Protein AF-A0A1F6H1C3-F1 (afdb_monomer)

Mean predicted aligned error: 6.32 Å

pLDDT: mean 83.66, std 16.05, range [37.38, 97.81]

Sequence (110 aa):
MEESIGEIIESTKELFKSKGWGRNPKEINKIGCSWFAMTIAYEIGDEATLQESSQVDGDDILTPHMWVVYKTKCYDAETPDGVDDYLDLPIFKRMKKSDLKKFMEKRIKS

Secondary structure (DSSP, 8-state):
-PPPHHHHHHHHHHHHHHTTS-SSHHHHHHHSHHHHHHHHHHHH-TT-EEEEGGGS-TTSS----EEEEETTEEE-TT-TT-BSSGGGSHHHHTS-HHHHHHHHHHHTT-

Solvent-accessible surface area (backbone atoms only — not comparable to full-atom values): 6378 Å² total; per-residue (Å²): 131,84,79,51,70,40,54,50,43,53,53,50,50,56,52,36,38,77,72,68,43,26,92,45,39,69,44,22,45,71,75,29,18,57,63,51,28,50,52,52,33,61,76,66,34,91,69,37,42,83,46,63,55,65,90,55,73,96,82,70,95,66,80,67,42,33,29,30,36,46,93,78,22,29,33,50,68,78,34,49,86,42,34,78,47,66,69,69,38,68,75,56,63,68,44,52,71,71,58,47,48,56,53,55,62,50,61,79,76,109

Foldseek 3Di:
DQDQLLRQLVVLQVVCCVVVCDVAQVSCQQRPQVVSQVSSCVSVDPQKDKDWLPVQDDDDDDRIGIWIAHPQFTDGSQCSVGDNDPCPPPSNVPDDPVVNVVSVVVVVVD

Near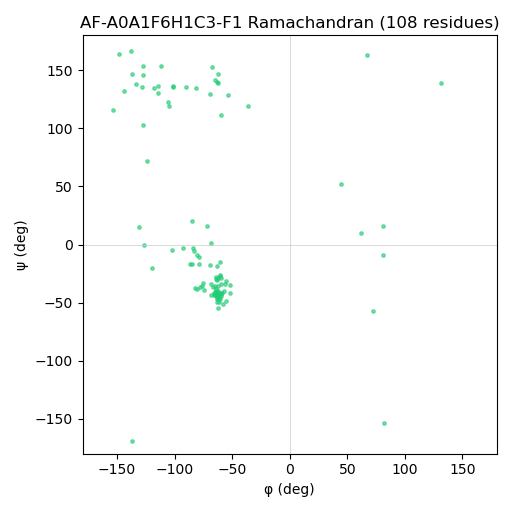est PDB structures (foldseek):
  1uzx-assembly1_A  TM=2.959E-01  e=1.892E+00  Saccharomyces cerevisiae
  3r42-assembly1_A  TM=3.127E-01  e=7.060E+00  Saccharomyces cerevisiae
  7thv-assembly1_E  TM=3.318E-01  e=9.660E+00  Saccharomyces cerevisiae

Structure (mmCIF, N/CA/C/O backbone):
data_AF-A0A1F6H1C3-F1
#
_entry.id   AF-A0A1F6H1C3-F1
#
loop_
_atom_site.group_PDB
_atom_site.id
_atom_site.type_symbol
_atom_site.label_atom_id
_atom_site.label_alt_id
_atom_site.label_comp_id
_atom_site.label_asym_id
_atom_site.label_entity_id
_atom_site.label_seq_id
_atom_site.pdbx_PDB_ins_code
_atom_site.Cartn_x
_atom_site.Cartn_y
_atom_site.Cartn_z
_atom_site.occupancy
_atom_site.B_is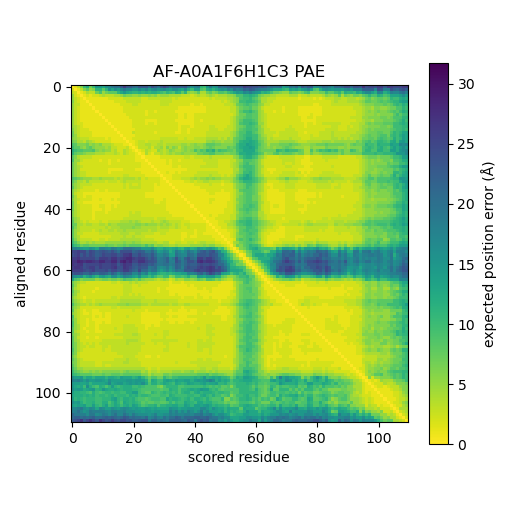o_or_equiv
_atom_site.auth_seq_id
_atom_site.auth_comp_id
_atom_site.auth_asym_id
_atom_site.auth_atom_id
_atom_site.pdbx_PDB_model_num
ATOM 1 N N . MET A 1 1 ? -16.907 13.273 10.970 1.00 52.88 1 MET A N 1
ATOM 2 C CA . MET A 1 1 ? -17.060 12.133 10.049 1.00 52.88 1 MET A CA 1
ATOM 3 C C . MET A 1 1 ? -15.674 11.560 9.919 1.00 52.88 1 MET A C 1
ATOM 5 O O . MET A 1 1 ? -14.775 12.341 9.639 1.00 52.88 1 MET A O 1
ATOM 9 N N . GLU A 1 2 ? -15.484 10.291 10.252 1.00 68.00 2 GLU A N 1
ATOM 10 C CA . GLU A 1 2 ? -14.215 9.619 9.961 1.00 68.00 2 GLU A CA 1
ATOM 11 C C . GLU A 1 2 ? -14.119 9.460 8.442 1.00 68.00 2 GLU A C 1
ATOM 13 O O . GLU A 1 2 ? -15.099 9.049 7.815 1.00 68.00 2 GLU A O 1
ATOM 18 N N . GLU A 1 3 ? -12.993 9.864 7.851 1.00 79.12 3 GLU A N 1
ATOM 19 C CA . GLU A 1 3 ? -12.724 9.606 6.435 1.00 79.12 3 GLU A CA 1
ATOM 20 C C . GLU A 1 3 ? -12.644 8.093 6.211 1.00 79.12 3 GLU A C 1
ATOM 22 O O . GLU A 1 3 ? -12.099 7.343 7.026 1.00 79.12 3 GLU A O 1
ATOM 27 N N . SER A 1 4 ? -13.208 7.622 5.104 1.00 91.56 4 SER A N 1
ATOM 28 C CA . SER A 1 4 ? -13.026 6.235 4.692 1.00 91.56 4 SER A CA 1
ATOM 29 C C . SER A 1 4 ? -11.573 5.990 4.277 1.00 91.56 4 SER A C 1
ATOM 31 O O . SER A 1 4 ? -10.890 6.881 3.776 1.00 91.56 4 SER A O 1
ATOM 33 N N . ILE A 1 5 ? -11.097 4.748 4.403 1.00 93.25 5 ILE A N 1
ATOM 34 C CA . ILE A 1 5 ? -9.747 4.385 3.942 1.00 93.25 5 ILE A CA 1
ATOM 35 C C . ILE A 1 5 ? -9.521 4.715 2.457 1.00 93.25 5 ILE A C 1
ATOM 37 O O . ILE A 1 5 ? -8.426 5.119 2.080 1.00 93.25 5 ILE A O 1
ATOM 41 N N . GLY A 1 6 ? -10.558 4.602 1.621 1.00 93.75 6 GLY A N 1
ATOM 42 C CA . GLY A 1 6 ? -10.486 4.997 0.216 1.00 93.75 6 GLY A CA 1
ATOM 43 C C . GLY A 1 6 ? -10.192 6.491 0.055 1.00 93.75 6 GLY A C 1
ATOM 44 O O . GLY A 1 6 ? -9.314 6.856 -0.721 1.00 93.75 6 GLY A O 1
ATOM 45 N N . GLU A 1 7 ? -10.853 7.350 0.835 1.00 95.19 7 GLU A N 1
ATOM 46 C CA . GLU A 1 7 ? -10.603 8.799 0.840 1.00 95.19 7 GLU A CA 1
ATOM 47 C C . GLU A 1 7 ? -9.188 9.134 1.333 1.00 95.19 7 GLU A C 1
ATOM 49 O O . GLU A 1 7 ? -8.504 9.931 0.690 1.00 95.19 7 GLU A O 1
ATOM 54 N N . ILE A 1 8 ? -8.709 8.460 2.387 1.00 95.75 8 ILE A N 1
ATOM 55 C CA . ILE A 1 8 ? -7.325 8.587 2.883 1.00 95.75 8 ILE A CA 1
ATOM 56 C C . ILE A 1 8 ? -6.320 8.195 1.788 1.00 95.75 8 ILE A C 1
ATOM 58 O O . ILE A 1 8 ? -5.307 8.865 1.576 1.00 95.75 8 ILE A O 1
ATOM 62 N N . ILE A 1 9 ? -6.587 7.115 1.053 1.00 96.25 9 ILE A N 1
ATOM 63 C CA . ILE A 1 9 ? -5.721 6.647 -0.033 1.00 96.25 9 ILE A CA 1
ATOM 64 C C . ILE A 1 9 ? -5.692 7.655 -1.192 1.00 96.25 9 ILE A C 1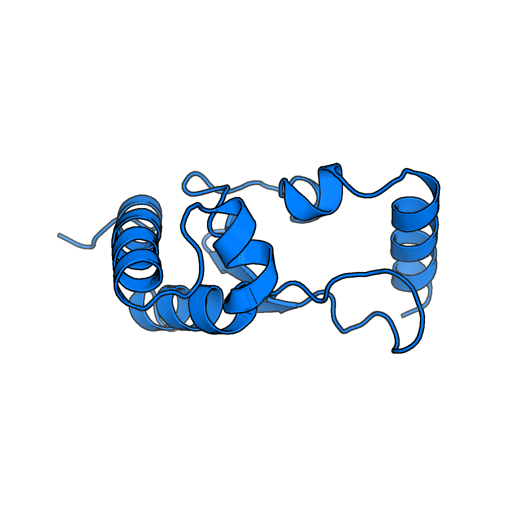
ATOM 66 O O . ILE A 1 9 ? -4.615 7.946 -1.722 1.00 96.25 9 ILE A O 1
ATOM 70 N N . GLU A 1 10 ? -6.837 8.212 -1.595 1.00 96.06 10 GLU A N 1
ATOM 71 C CA . GLU A 1 10 ? -6.894 9.244 -2.641 1.00 96.06 10 GLU A CA 1
ATOM 72 C C . GLU A 1 10 ? -6.198 10.544 -2.219 1.00 96.06 10 GLU A C 1
ATOM 74 O O . GLU A 1 10 ? -5.405 11.098 -2.989 1.00 96.06 10 GLU A O 1
ATOM 79 N N . SER A 1 11 ? -6.414 11.010 -0.987 1.00 95.19 11 SER A N 1
ATOM 80 C CA . SER A 1 11 ? -5.759 12.220 -0.477 1.00 95.19 11 SER A CA 1
ATOM 81 C C . SER A 1 11 ? -4.239 12.035 -0.376 1.00 95.19 11 SER A C 1
ATOM 83 O O . SER A 1 11 ? -3.466 12.896 -0.816 1.00 95.19 11 SER A O 1
ATOM 85 N N . THR A 1 12 ? -3.791 10.863 0.085 1.00 95.31 12 THR A N 1
ATOM 86 C CA . THR A 1 12 ? -2.367 10.511 0.161 1.00 95.31 12 THR A CA 1
ATOM 87 C C . THR A 1 12 ? -1.736 10.430 -1.231 1.00 95.31 12 THR A C 1
ATOM 89 O O . THR A 1 12 ? -0.591 10.854 -1.418 1.00 95.31 12 THR A O 1
ATOM 92 N N . LYS A 1 13 ? -2.463 9.954 -2.252 1.00 95.88 13 LYS A N 1
ATOM 93 C CA . LYS A 1 13 ? -1.970 9.942 -3.642 1.00 95.88 13 LYS A CA 1
ATOM 94 C C . LYS A 1 13 ? -1.679 11.342 -4.160 1.00 95.88 13 LYS A C 1
ATOM 96 O O . LYS A 1 13 ? -0.606 11.570 -4.729 1.00 95.88 13 LYS A O 1
ATOM 101 N N . GLU A 1 14 ? -2.588 12.286 -3.941 1.00 94.75 14 GLU A N 1
ATOM 102 C CA . GLU A 1 14 ? -2.373 13.674 -4.358 1.00 94.75 14 GLU A CA 1
ATOM 103 C C . GLU A 1 14 ? -1.230 14.333 -3.570 1.00 94.75 14 GLU A C 1
ATOM 105 O O . GLU A 1 14 ? -0.404 15.040 -4.162 1.00 94.75 14 GLU A O 1
ATOM 110 N N . LEU A 1 15 ? -1.081 14.023 -2.274 1.00 93.56 15 LEU A N 1
ATOM 111 C CA . LEU A 1 15 ? 0.085 14.438 -1.489 1.00 93.56 15 LEU A CA 1
ATOM 112 C C . LEU A 1 15 ? 1.391 13.922 -2.115 1.00 93.56 15 LEU A C 1
ATOM 114 O O . LEU A 1 15 ? 2.302 14.713 -2.372 1.00 93.56 15 LEU A O 1
ATOM 118 N N . PHE A 1 16 ? 1.489 12.627 -2.412 1.00 93.69 16 PHE A N 1
ATOM 119 C CA . PHE A 1 16 ? 2.706 12.018 -2.963 1.00 93.69 16 PHE A CA 1
ATOM 120 C C . PHE A 1 16 ? 3.055 12.569 -4.343 1.00 93.69 16 PHE A C 1
ATOM 122 O O . PHE A 1 16 ? 4.220 12.882 -4.618 1.00 93.69 16 PHE A O 1
ATOM 129 N N . LYS A 1 17 ? 2.040 12.782 -5.180 1.00 91.62 17 LYS A N 1
ATOM 130 C CA . LYS A 1 17 ? 2.177 13.437 -6.481 1.00 91.62 17 LYS A CA 1
ATOM 131 C C . LYS A 1 17 ? 2.718 14.860 -6.345 1.00 91.62 17 LYS A C 1
ATOM 133 O O . LYS A 1 17 ? 3.649 15.218 -7.066 1.00 91.62 17 LYS A O 1
ATOM 138 N N . SER A 1 18 ? 2.214 15.645 -5.387 1.00 91.44 18 SER A N 1
ATOM 139 C CA . SER A 1 18 ? 2.702 17.011 -5.124 1.00 91.44 18 SER A CA 1
ATOM 140 C C . SER A 1 18 ? 4.164 17.056 -4.654 1.00 91.44 18 SER A C 1
ATOM 142 O O . SER A 1 18 ? 4.869 18.035 -4.896 1.00 91.44 18 SER A O 1
ATOM 144 N N . LYS A 1 19 ? 4.637 15.983 -4.007 1.00 88.81 19 LYS A N 1
ATOM 145 C CA . LYS A 1 19 ? 5.999 15.844 -3.471 1.00 88.81 19 LYS A CA 1
ATOM 146 C C . LYS A 1 19 ? 6.978 15.169 -4.441 1.00 88.81 19 LYS A C 1
ATOM 148 O O . LYS A 1 19 ? 8.155 15.057 -4.115 1.00 88.81 19 LYS A O 1
ATOM 153 N N . GLY A 1 20 ? 6.518 14.731 -5.615 1.00 85.25 20 GLY A N 1
ATOM 154 C CA . GLY A 1 20 ? 7.361 14.085 -6.625 1.00 85.25 20 GLY A CA 1
ATOM 155 C C . GLY A 1 20 ? 7.647 12.598 -6.381 1.00 85.25 20 GLY A C 1
ATOM 156 O O . GLY A 1 20 ? 8.532 12.048 -7.031 1.00 85.25 20 GLY A O 1
ATOM 157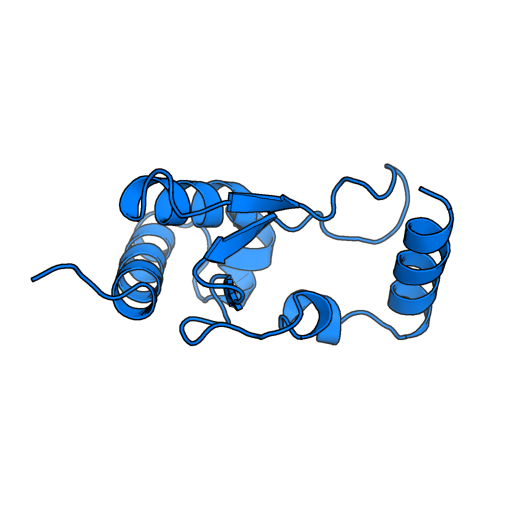 N N . TRP A 1 21 ? 6.887 11.926 -5.509 1.00 81.25 21 TRP A N 1
ATOM 158 C CA . TRP A 1 21 ? 7.040 10.494 -5.184 1.00 81.25 21 TRP A CA 1
ATOM 159 C C . TRP A 1 21 ? 6.307 9.547 -6.150 1.00 81.25 21 TRP A C 1
ATOM 161 O O . TRP A 1 21 ? 6.047 8.389 -5.832 1.00 81.25 21 TRP A O 1
ATOM 171 N N . GLY A 1 22 ? 5.994 10.028 -7.351 1.00 83.94 22 GLY A N 1
ATOM 172 C CA . GLY A 1 22 ? 5.295 9.285 -8.396 1.00 83.94 22 GLY A CA 1
ATOM 173 C C . GLY A 1 22 ? 4.139 10.097 -8.966 1.00 83.94 22 GLY A C 1
ATOM 174 O O . GLY A 1 22 ? 3.418 10.778 -8.243 1.00 83.94 22 GLY A O 1
ATOM 175 N N . ARG A 1 23 ? 3.965 10.057 -10.288 1.00 86.44 23 ARG A N 1
ATOM 176 C CA . ARG A 1 23 ? 2.918 10.819 -10.993 1.00 86.44 23 ARG A CA 1
ATOM 177 C C . ARG A 1 23 ? 1.577 10.095 -11.025 1.00 86.44 23 ARG A C 1
ATOM 179 O O . ARG A 1 23 ? 0.564 10.700 -11.365 1.00 86.44 23 ARG A O 1
ATOM 186 N N . ASN A 1 24 ? 1.592 8.797 -10.744 1.00 92.19 24 ASN A N 1
ATOM 187 C CA . ASN A 1 24 ? 0.436 7.914 -10.759 1.00 92.19 24 ASN A CA 1
ATOM 188 C C . ASN A 1 24 ? 0.603 6.808 -9.696 1.00 92.19 24 ASN A C 1
ATOM 190 O O . ASN A 1 24 ? 1.726 6.569 -9.240 1.00 92.19 24 ASN A O 1
ATOM 194 N N . PRO A 1 25 ? -0.483 6.104 -9.332 1.00 94.12 25 PRO A N 1
ATOM 195 C CA . PRO A 1 25 ? -0.462 5.055 -8.311 1.00 94.12 25 PRO A CA 1
ATOM 196 C C . PRO A 1 25 ? 0.611 3.981 -8.511 1.00 94.12 25 PRO A C 1
ATOM 198 O O . PRO A 1 25 ? 1.315 3.598 -7.581 1.00 94.12 25 PRO A O 1
ATOM 201 N N . LYS A 1 26 ? 0.802 3.541 -9.757 1.00 91.81 26 LYS A N 1
ATOM 202 C CA . LYS A 1 26 ? 1.795 2.524 -10.106 1.00 91.81 26 LYS A CA 1
ATOM 203 C C . LYS A 1 26 ? 3.227 2.997 -9.848 1.00 91.81 26 LYS A C 1
ATOM 205 O O . LYS A 1 26 ? 4.071 2.206 -9.435 1.00 91.81 26 LYS A O 1
ATOM 210 N N . GLU A 1 27 ? 3.521 4.267 -10.116 1.00 89.94 27 GLU A N 1
ATOM 211 C CA . GLU A 1 27 ? 4.822 4.860 -9.801 1.00 89.94 27 GLU A CA 1
ATOM 212 C C . GLU A 1 27 ? 5.026 4.986 -8.294 1.00 89.94 27 GLU A C 1
ATOM 214 O O . GLU A 1 27 ? 6.085 4.586 -7.815 1.00 89.94 27 GLU A O 1
ATOM 219 N N . ILE A 1 28 ? 4.006 5.440 -7.556 1.00 91.62 28 ILE A N 1
ATOM 220 C CA . ILE A 1 28 ? 4.034 5.505 -6.087 1.00 91.62 28 ILE A CA 1
ATOM 221 C C . ILE A 1 28 ? 4.362 4.124 -5.508 1.00 91.62 28 ILE A C 1
ATOM 223 O O . ILE A 1 28 ? 5.311 3.988 -4.740 1.00 91.62 28 ILE A O 1
ATOM 227 N N . ASN A 1 29 ? 3.679 3.073 -5.963 1.00 90.44 29 ASN A N 1
ATOM 228 C CA . ASN A 1 29 ? 3.936 1.697 -5.533 1.00 90.44 29 ASN A CA 1
ATOM 229 C C . ASN A 1 29 ? 5.357 1.199 -5.847 1.00 90.44 29 ASN A C 1
ATOM 231 O O . ASN A 1 29 ? 5.873 0.326 -5.149 1.00 90.44 29 ASN A O 1
ATOM 235 N N . LYS A 1 30 ? 5.999 1.738 -6.889 1.00 84.88 30 LYS A N 1
ATOM 236 C CA . LYS A 1 30 ? 7.349 1.337 -7.300 1.00 84.88 30 LYS A CA 1
ATOM 237 C C . LYS A 1 30 ? 8.450 2.023 -6.489 1.00 84.88 30 LYS A C 1
ATOM 239 O O . LYS A 1 30 ? 9.480 1.398 -6.256 1.00 84.88 30 LYS A O 1
ATOM 244 N N . ILE A 1 31 ? 8.279 3.296 -6.126 1.00 84.62 31 ILE A N 1
ATOM 245 C CA . ILE A 1 31 ? 9.367 4.112 -5.543 1.00 84.62 31 ILE A CA 1
ATOM 246 C C . ILE A 1 31 ? 9.082 4.629 -4.132 1.00 84.62 31 ILE A C 1
ATOM 248 O O . ILE A 1 31 ? 10.014 4.992 -3.423 1.00 84.62 31 ILE A O 1
ATOM 252 N N . GLY A 1 32 ? 7.814 4.682 -3.731 1.00 87.81 32 GLY A N 1
ATOM 253 C CA . GLY A 1 32 ? 7.363 5.303 -2.488 1.00 87.81 32 GLY A CA 1
ATOM 254 C C . GLY A 1 32 ? 6.421 4.430 -1.664 1.00 87.81 32 GLY A C 1
ATOM 255 O O . GLY A 1 32 ? 5.775 4.960 -0.769 1.00 87.81 32 GLY A O 1
ATOM 256 N N . CYS A 1 33 ? 6.321 3.124 -1.943 1.00 91.88 33 CYS A N 1
ATOM 257 C CA . CYS A 1 33 ? 5.351 2.241 -1.284 1.00 91.88 33 CYS A CA 1
ATOM 258 C C . CYS A 1 33 ? 5.476 2.219 0.244 1.00 91.88 33 CYS A C 1
ATOM 260 O O . CYS A 1 33 ? 4.457 2.260 0.921 1.00 91.88 33 CYS A O 1
ATOM 262 N N . SER A 1 34 ? 6.696 2.221 0.790 1.00 92.00 34 SER A N 1
ATOM 263 C CA . SER A 1 34 ? 6.918 2.228 2.241 1.00 92.00 34 SER A CA 1
ATOM 264 C C . SER A 1 34 ? 6.356 3.485 2.894 1.00 92.00 34 SER A C 1
ATOM 266 O O . SER A 1 34 ? 5.508 3.401 3.776 1.00 92.00 34 SER A O 1
ATOM 268 N N . TRP A 1 35 ? 6.760 4.658 2.406 1.00 93.50 35 TRP A N 1
ATOM 269 C CA . TRP A 1 35 ? 6.245 5.935 2.892 1.00 93.50 35 TRP A CA 1
ATOM 270 C C . TRP A 1 35 ? 4.735 6.043 2.708 1.00 93.50 35 TRP A C 1
ATOM 272 O O . TRP A 1 35 ? 4.049 6.510 3.607 1.00 93.50 35 TRP A O 1
ATOM 282 N N . PHE A 1 36 ? 4.215 5.591 1.567 1.00 95.50 36 PHE A N 1
ATOM 283 C CA . PHE A 1 36 ? 2.791 5.652 1.264 1.00 95.50 36 PHE A CA 1
ATOM 284 C C . PHE A 1 36 ? 1.972 4.804 2.244 1.00 95.50 36 PHE A C 1
ATOM 286 O O . PHE A 1 36 ? 1.030 5.305 2.857 1.00 95.50 36 PHE A O 1
ATOM 293 N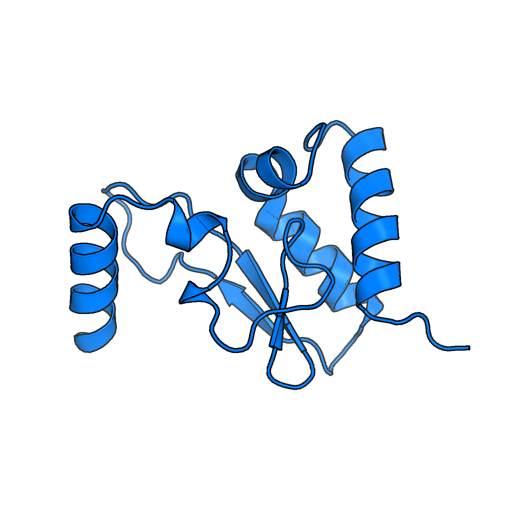 N . ALA A 1 37 ? 2.377 3.548 2.453 1.00 96.00 37 ALA A N 1
ATOM 294 C CA . ALA A 1 37 ? 1.731 2.648 3.399 1.00 96.00 37 ALA A CA 1
ATOM 295 C C . ALA A 1 37 ? 1.829 3.178 4.838 1.00 96.00 37 ALA A C 1
ATOM 297 O O . ALA A 1 37 ? 0.833 3.174 5.556 1.00 96.00 37 ALA A O 1
ATOM 298 N N . MET A 1 38 ? 2.995 3.696 5.243 1.00 95.75 38 MET A N 1
ATOM 299 C CA . MET A 1 38 ? 3.187 4.303 6.565 1.00 95.75 38 MET A CA 1
ATOM 300 C C . MET A 1 38 ? 2.291 5.525 6.786 1.00 95.75 38 MET A C 1
ATOM 302 O O . MET A 1 38 ? 1.737 5.665 7.871 1.00 95.75 38 MET A O 1
ATOM 306 N N . THR A 1 39 ? 2.127 6.395 5.783 1.00 96.38 39 THR A N 1
ATOM 307 C CA . THR A 1 39 ? 1.228 7.554 5.879 1.00 96.38 39 THR A CA 1
ATOM 308 C C . THR A 1 39 ? -0.218 7.110 6.069 1.00 96.38 39 THR A C 1
ATOM 310 O O . THR A 1 39 ? -0.873 7.585 6.987 1.00 96.38 39 THR A O 1
ATOM 313 N N . ILE A 1 40 ? -0.697 6.145 5.280 1.00 95.94 40 ILE A N 1
ATOM 314 C CA . ILE A 1 40 ? -2.064 5.625 5.430 1.00 95.94 40 ILE A CA 1
ATOM 315 C C . ILE A 1 40 ? -2.258 4.960 6.795 1.00 95.94 40 ILE A C 1
ATOM 317 O O . ILE A 1 40 ? -3.254 5.212 7.466 1.00 95.94 40 ILE A O 1
ATOM 321 N N . ALA A 1 41 ? -1.311 4.121 7.224 1.00 95.88 41 ALA A N 1
ATOM 322 C CA . ALA A 1 41 ? -1.393 3.452 8.518 1.00 95.88 41 ALA A CA 1
ATOM 323 C C . ALA A 1 41 ? -1.396 4.454 9.683 1.00 95.88 41 ALA A C 1
ATOM 325 O O . ALA A 1 41 ? -2.110 4.244 10.657 1.00 95.88 41 ALA A O 1
ATOM 326 N N . TYR A 1 42 ? -0.648 5.555 9.568 1.00 95.38 42 TYR A N 1
ATOM 327 C CA . TYR A 1 42 ? -0.653 6.632 10.557 1.00 95.38 42 TYR A CA 1
ATOM 328 C C . TYR A 1 42 ? -2.019 7.325 10.665 1.00 95.38 42 TYR A C 1
ATOM 330 O O . TYR A 1 42 ? -2.483 7.558 11.777 1.00 95.38 42 TYR A O 1
ATOM 338 N N . GLU A 1 43 ? -2.673 7.612 9.536 1.00 94.62 43 GLU A N 1
ATOM 339 C CA . GLU A 1 43 ? -4.005 8.240 9.512 1.00 94.62 43 GLU A CA 1
ATOM 340 C C . GLU A 1 43 ? -5.104 7.308 10.054 1.00 94.62 43 GLU A C 1
ATOM 342 O O . GLU A 1 43 ? -6.039 7.763 10.708 1.00 94.62 43 GLU A O 1
ATOM 347 N N . ILE A 1 44 ? -4.989 5.995 9.822 1.00 93.94 44 ILE A N 1
ATOM 348 C CA . ILE A 1 44 ? -5.941 4.999 10.346 1.00 93.94 44 ILE A CA 1
ATOM 349 C C . ILE A 1 44 ? -5.713 4.722 11.841 1.00 93.94 44 ILE A C 1
ATOM 351 O O . ILE A 1 44 ? -6.668 4.475 12.577 1.00 93.94 44 ILE A O 1
ATOM 355 N N . GLY A 1 45 ? -4.458 4.729 12.296 1.00 93.06 45 GLY A N 1
ATOM 356 C CA . GLY A 1 45 ? -4.080 4.378 13.663 1.00 93.06 45 GLY A CA 1
ATOM 357 C C . GLY A 1 45 ? -3.969 2.867 13.901 1.00 93.06 45 GLY A C 1
ATOM 358 O O . GLY A 1 45 ? -3.694 2.092 12.985 1.00 93.06 45 GLY A O 1
ATOM 359 N N . ASP A 1 46 ? -4.178 2.443 15.151 1.00 92.44 46 ASP A N 1
ATOM 360 C CA . ASP A 1 46 ? -3.858 1.092 15.653 1.00 92.44 46 ASP A CA 1
ATOM 3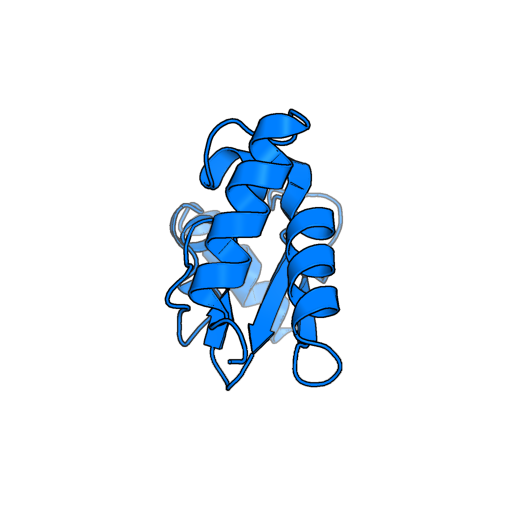61 C C . ASP A 1 46 ? -4.592 -0.064 14.940 1.00 92.44 46 ASP A C 1
ATOM 363 O O . ASP A 1 46 ? -4.210 -1.227 15.075 1.00 92.44 46 ASP A O 1
ATOM 367 N N . GLU A 1 47 ? -5.646 0.227 14.175 1.00 93.50 47 GLU A N 1
ATOM 368 C CA . GLU A 1 47 ? -6.372 -0.775 13.387 1.00 93.50 47 GLU A CA 1
ATOM 369 C C . GLU A 1 47 ? -5.660 -1.164 12.079 1.00 93.50 47 GLU A C 1
ATOM 371 O O . GLU A 1 47 ? -6.006 -2.182 11.468 1.00 93.50 47 GLU A O 1
ATOM 376 N N . ALA A 1 48 ? -4.691 -0.368 11.620 1.00 95.25 48 ALA A N 1
ATOM 377 C CA . ALA A 1 48 ? -3.915 -0.657 10.422 1.00 95.25 48 ALA A CA 1
ATOM 378 C C . ALA A 1 48 ? -2.656 -1.463 10.753 1.00 95.25 48 ALA A C 1
ATOM 380 O O . ALA A 1 48 ? -1.897 -1.150 11.667 1.00 95.25 48 ALA A O 1
ATOM 381 N N . THR A 1 49 ? -2.385 -2.491 9.951 1.00 95.25 49 THR A N 1
ATOM 382 C CA . THR A 1 49 ? -1.132 -3.253 10.016 1.00 95.25 49 THR A CA 1
ATOM 383 C C . THR A 1 49 ? -0.333 -3.049 8.737 1.00 95.25 49 THR A C 1
ATOM 385 O O . THR A 1 49 ? -0.861 -3.218 7.640 1.00 95.25 49 THR A O 1
ATOM 388 N N . LEU A 1 50 ? 0.953 -2.726 8.866 1.00 94.38 50 LEU A N 1
ATOM 389 C CA . LEU A 1 50 ? 1.882 -2.693 7.737 1.00 94.38 50 LEU A CA 1
ATOM 390 C C . LEU A 1 50 ? 2.374 -4.106 7.423 1.00 94.38 50 LEU A C 1
ATOM 392 O O . LEU A 1 50 ? 2.745 -4.861 8.322 1.00 94.38 50 LEU A O 1
ATOM 396 N N . GLN A 1 51 ? 2.390 -4.453 6.142 1.00 91.69 51 GLN A N 1
ATOM 397 C CA . GLN A 1 51 ? 2.939 -5.706 5.632 1.00 91.69 51 GLN A CA 1
ATOM 398 C C . GLN A 1 51 ? 3.935 -5.397 4.522 1.00 91.69 51 GLN A C 1
ATOM 400 O O . GLN A 1 51 ? 3.741 -4.451 3.762 1.00 91.69 51 GLN A O 1
ATOM 405 N N . GLU A 1 52 ? 4.992 -6.195 4.413 1.00 87.81 52 GLU A N 1
ATOM 406 C CA . GLU A 1 52 ? 6.031 -6.011 3.405 1.00 87.81 52 GLU A CA 1
ATOM 407 C C . GLU A 1 52 ? 6.456 -7.333 2.765 1.00 87.81 52 GLU A C 1
ATOM 409 O O . GLU A 1 52 ? 6.487 -8.387 3.400 1.00 87.81 52 GLU A O 1
ATOM 414 N N . SER A 1 53 ? 6.821 -7.281 1.484 1.00 79.31 53 SER A N 1
ATOM 415 C CA . SER A 1 53 ? 7.299 -8.450 0.744 1.00 79.31 53 SER A CA 1
ATOM 416 C C . SER A 1 53 ? 8.793 -8.728 0.946 1.00 79.31 53 SER A C 1
ATOM 418 O O . SER A 1 53 ? 9.291 -9.712 0.401 1.00 79.31 53 SER A O 1
ATOM 420 N N . SER A 1 54 ? 9.522 -7.884 1.692 1.00 62.03 54 SER A N 1
ATOM 421 C CA . SER A 1 54 ? 10.964 -8.018 1.983 1.00 62.03 54 SER A CA 1
ATOM 422 C C . SER A 1 54 ? 11.323 -9.198 2.887 1.00 62.03 54 SER A C 1
ATOM 424 O O . SER A 1 54 ? 12.502 -9.463 3.088 1.00 62.03 54 SER A O 1
ATOM 426 N N . GLN A 1 55 ? 10.349 -10.004 3.316 1.00 50.62 55 GLN A N 1
ATOM 427 C CA . GLN A 1 55 ? 10.602 -11.340 3.871 1.00 50.62 55 GLN A CA 1
ATOM 428 C C . GLN A 1 55 ? 11.038 -12.376 2.807 1.00 50.62 55 GLN A C 1
ATOM 430 O O . GLN A 1 55 ? 11.001 -13.579 3.052 1.00 50.62 55 GLN A O 1
ATOM 435 N N . VAL A 1 56 ? 11.461 -11.936 1.615 1.00 46.91 56 VAL A N 1
ATOM 436 C CA . VAL A 1 56 ? 11.988 -12.790 0.543 1.00 46.91 56 VAL A CA 1
ATOM 437 C C . VAL A 1 56 ? 13.343 -12.236 0.091 1.00 46.91 56 VAL A C 1
ATOM 439 O O . VAL A 1 56 ? 13.401 -11.236 -0.615 1.00 46.91 56 VAL A O 1
ATOM 442 N N . ASP A 1 57 ? 14.422 -12.888 0.536 1.00 39.00 57 ASP A N 1
ATOM 443 C CA . ASP A 1 57 ? 15.834 -12.482 0.409 1.00 39.00 57 ASP A CA 1
ATOM 444 C C . ASP A 1 57 ? 16.238 -11.762 -0.895 1.00 39.00 57 ASP A C 1
ATOM 446 O O . ASP A 1 57 ? 16.235 -12.350 -1.982 1.00 39.00 57 ASP A O 1
ATOM 450 N N . GLY A 1 58 ? 16.707 -10.521 -0.721 1.00 37.38 58 GLY A N 1
ATOM 451 C CA . GLY A 1 58 ? 18.092 -10.093 -0.974 1.00 37.38 58 GLY A CA 1
ATOM 452 C C . GLY A 1 58 ? 18.589 -9.960 -2.412 1.00 37.38 58 GLY A C 1
ATOM 453 O O . GLY A 1 58 ? 19.041 -8.884 -2.786 1.00 37.38 58 GLY A O 1
ATOM 454 N N . ASP A 1 59 ? 18.524 -11.023 -3.212 1.00 40.81 59 ASP A N 1
ATOM 455 C CA . ASP A 1 59 ? 19.405 -11.141 -4.387 1.00 40.81 59 ASP A CA 1
ATOM 456 C C . ASP A 1 59 ? 18.695 -11.412 -5.716 1.00 40.81 59 ASP A C 1
ATOM 458 O O . ASP A 1 59 ? 19.356 -11.478 -6.748 1.00 40.81 59 ASP A O 1
ATOM 462 N N . ASP A 1 60 ? 17.363 -11.526 -5.757 1.00 43.06 60 ASP A N 1
ATOM 463 C CA . ASP A 1 60 ? 16.687 -11.732 -7.042 1.00 43.06 60 ASP A CA 1
ATOM 464 C C . ASP A 1 60 ? 15.229 -11.225 -7.082 1.00 43.06 60 ASP A C 1
ATOM 466 O O . ASP A 1 60 ? 14.312 -11.786 -6.481 1.00 43.06 60 ASP A O 1
ATOM 470 N N . ILE A 1 61 ? 15.015 -10.223 -7.944 1.00 45.88 61 ILE A N 1
ATOM 471 C CA . ILE A 1 61 ? 13.842 -10.064 -8.835 1.00 45.88 61 ILE A CA 1
ATOM 472 C C . ILE A 1 61 ? 12.538 -9.478 -8.254 1.00 45.88 61 ILE A C 1
ATOM 474 O O . ILE A 1 61 ? 11.663 -9.087 -9.029 1.00 45.88 61 ILE A O 1
ATOM 478 N N . LEU A 1 62 ? 12.389 -9.287 -6.946 1.00 55.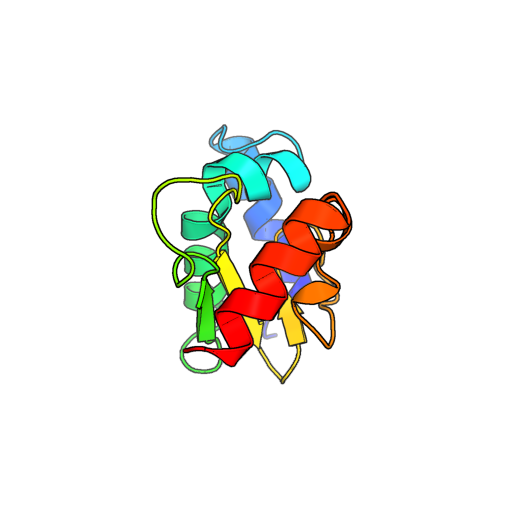16 62 LEU A N 1
ATOM 479 C CA . LEU A 1 62 ? 11.160 -8.704 -6.385 1.00 55.16 62 LEU A CA 1
ATOM 480 C C . LEU A 1 62 ? 11.399 -7.261 -5.967 1.00 55.16 62 LEU A C 1
ATOM 482 O O . LEU A 1 62 ? 12.230 -7.012 -5.107 1.00 55.16 62 LEU A O 1
ATOM 486 N N . THR A 1 63 ? 10.682 -6.302 -6.561 1.00 63.00 63 THR A N 1
ATOM 487 C CA . THR A 1 63 ? 10.592 -4.955 -5.977 1.00 63.00 63 THR A CA 1
ATOM 488 C C . THR A 1 63 ? 9.974 -5.125 -4.592 1.00 63.00 63 THR A C 1
ATOM 490 O O . THR A 1 63 ? 8.810 -5.530 -4.538 1.00 63.00 63 THR A O 1
ATOM 493 N N . PRO A 1 64 ? 10.719 -4.889 -3.492 1.00 75.94 64 PRO A N 1
ATOM 494 C CA . PRO A 1 64 ? 10.137 -4.930 -2.163 1.00 75.94 64 PRO A CA 1
ATOM 495 C C . PRO A 1 64 ? 8.939 -3.988 -2.147 1.00 75.94 64 PRO A C 1
ATOM 497 O O . PRO A 1 64 ? 9.037 -2.850 -2.610 1.00 75.94 64 PRO A O 1
ATOM 500 N N . HIS A 1 65 ? 7.800 -4.487 -1.695 1.00 89.00 65 HIS A N 1
ATOM 501 C CA . HIS A 1 65 ? 6.565 -3.731 -1.682 1.00 89.00 65 HIS A CA 1
ATOM 502 C C . HIS A 1 65 ? 5.950 -3.788 -0.297 1.00 89.00 65 HIS A C 1
ATOM 504 O O . HIS A 1 65 ? 5.895 -4.857 0.308 1.00 89.00 65 HIS A O 1
ATOM 510 N N . MET A 1 66 ? 5.497 -2.634 0.179 1.00 92.69 66 MET A N 1
ATOM 511 C CA . MET A 1 66 ? 4.805 -2.483 1.449 1.00 92.69 66 MET A CA 1
ATOM 512 C C . MET A 1 66 ? 3.367 -2.046 1.187 1.00 92.69 66 MET A C 1
ATOM 514 O O . MET A 1 66 ? 3.134 -1.179 0.343 1.00 92.69 66 MET A O 1
ATOM 518 N N . TRP A 1 67 ? 2.425 -2.647 1.906 1.00 95.56 67 TRP A N 1
ATOM 519 C CA . TRP A 1 67 ? 0.993 -2.374 1.807 1.00 95.56 67 TRP A CA 1
ATOM 520 C C . TRP A 1 67 ? 0.356 -2.317 3.199 1.00 95.56 67 TRP A C 1
ATOM 522 O O . TRP A 1 67 ? 0.960 -2.718 4.199 1.00 95.56 67 TRP A O 1
ATOM 532 N N . VAL A 1 68 ? -0.873 -1.808 3.263 1.00 97.19 68 VAL A N 1
ATOM 533 C CA . VAL A 1 68 ? -1.660 -1.714 4.499 1.00 97.19 68 VAL A CA 1
ATOM 534 C C . VAL A 1 68 ? -2.689 -2.834 4.539 1.00 97.19 68 VAL A C 1
ATOM 536 O O . VAL A 1 68 ? -3.360 -3.101 3.544 1.00 97.19 68 VAL A O 1
ATOM 539 N N . VAL A 1 69 ? -2.844 -3.469 5.697 1.00 96.75 69 VAL A N 1
ATOM 540 C CA . VAL A 1 69 ? -3.967 -4.353 6.011 1.00 96.75 69 VAL A CA 1
ATOM 541 C C . VAL A 1 69 ? -4.900 -3.634 6.977 1.00 96.75 69 VAL A C 1
ATOM 543 O O . VAL A 1 69 ? -4.479 -3.232 8.059 1.00 96.75 69 VAL A O 1
ATOM 546 N N . TYR A 1 70 ? -6.166 -3.486 6.589 1.00 96.31 70 TYR A N 1
ATOM 547 C CA . TYR A 1 70 ? -7.212 -2.854 7.395 1.00 96.31 70 TYR A CA 1
ATOM 548 C C . TYR A 1 70 ? -8.548 -3.560 7.163 1.00 96.31 70 TYR A C 1
ATOM 550 O O . TYR A 1 70 ? -8.915 -3.821 6.016 1.00 96.31 70 TYR A O 1
ATOM 558 N N . LYS A 1 71 ? -9.276 -3.901 8.236 1.00 94.25 71 LYS A N 1
ATOM 559 C CA . LYS A 1 71 ? -10.564 -4.629 8.161 1.00 94.25 71 LYS A CA 1
ATOM 560 C C . LYS A 1 71 ? -10.515 -5.804 7.166 1.00 94.25 71 LYS A C 1
ATOM 562 O O . LYS A 1 71 ? -11.324 -5.880 6.247 1.00 94.25 71 LYS A O 1
ATOM 567 N N . THR A 1 72 ? -9.503 -6.663 7.333 1.00 93.12 72 THR A N 1
ATOM 568 C CA . THR A 1 72 ? -9.221 -7.877 6.534 1.00 93.12 72 THR A CA 1
ATOM 569 C C . THR A 1 72 ? -8.923 -7.678 5.045 1.00 93.12 72 THR A C 1
ATOM 571 O O . THR A 1 72 ? -8.834 -8.666 4.325 1.00 93.12 72 THR A O 1
ATOM 574 N N . LYS A 1 73 ? -8.740 -6.443 4.573 1.00 97.25 73 LYS A N 1
ATOM 575 C CA . LYS A 1 73 ? -8.379 -6.139 3.183 1.00 97.25 73 LYS A CA 1
ATOM 576 C C . LYS A 1 73 ? -6.971 -5.569 3.078 1.00 97.25 73 LYS A C 1
ATOM 578 O O . LYS A 1 73 ? -6.490 -4.935 4.015 1.00 97.25 73 LYS A O 1
ATOM 583 N N . CYS A 1 74 ? -6.346 -5.766 1.924 1.00 96.38 74 CYS A N 1
ATOM 584 C CA . CYS A 1 74 ? -5.034 -5.238 1.567 1.00 96.38 74 CYS A CA 1
ATOM 585 C C . CYS A 1 74 ? -5.179 -4.009 0.664 1.00 96.38 74 CYS A C 1
ATOM 587 O O . CYS A 1 74 ? -5.953 -4.042 -0.293 1.00 96.38 74 CYS A O 1
ATOM 589 N N . TYR A 1 75 ? -4.413 -2.958 0.943 1.00 97.81 75 TYR A N 1
ATOM 590 C CA . TYR A 1 75 ? -4.483 -1.675 0.250 1.00 97.81 75 TYR A CA 1
ATOM 591 C C . TYR A 1 75 ? -3.093 -1.170 -0.129 1.00 97.81 75 TYR A C 1
ATOM 593 O O . TYR A 1 75 ? -2.168 -1.195 0.685 1.00 97.81 75 TYR A O 1
ATOM 601 N N . ASP A 1 76 ? -2.977 -0.640 -1.340 1.00 96.62 76 ASP A N 1
ATOM 602 C CA . ASP A 1 76 ? -1.839 0.135 -1.820 1.00 96.62 76 ASP A CA 1
ATOM 603 C C . ASP A 1 76 ? -2.343 1.362 -2.610 1.00 96.62 76 ASP A C 1
ATOM 605 O O . ASP A 1 76 ? -3.536 1.681 -2.597 1.00 96.62 76 ASP A O 1
ATOM 609 N N . ALA A 1 77 ? -1.457 2.074 -3.312 1.00 96.56 77 ALA A N 1
ATOM 610 C CA . ALA A 1 77 ? -1.877 3.243 -4.085 1.00 96.56 77 ALA A CA 1
ATOM 611 C C . ALA A 1 77 ? -2.845 2.892 -5.236 1.00 96.56 77 ALA A C 1
ATOM 613 O O . ALA A 1 77 ? -3.663 3.726 -5.639 1.00 96.56 77 ALA A O 1
ATOM 614 N N . GLU A 1 78 ? -2.744 1.688 -5.802 1.00 96.69 78 GLU A N 1
ATOM 615 C CA . GLU A 1 78 ? -3.535 1.215 -6.942 1.00 96.69 78 GLU A CA 1
ATOM 616 C C 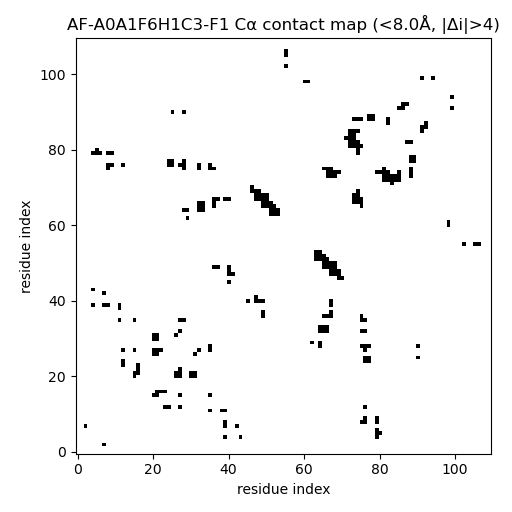. GLU A 1 78 ? -4.880 0.589 -6.535 1.00 96.69 78 GLU A C 1
ATOM 618 O O . GLU A 1 78 ? -5.755 0.473 -7.394 1.00 96.69 78 GLU A O 1
ATOM 623 N N . THR A 1 79 ? -5.075 0.214 -5.266 1.00 96.88 79 THR A N 1
ATOM 624 C CA . THR A 1 79 ? -6.301 -0.448 -4.777 1.00 96.88 79 THR A CA 1
ATOM 625 C C . THR A 1 79 ? -6.973 0.300 -3.612 1.00 96.88 79 THR A C 1
ATOM 627 O O . THR A 1 79 ? -6.966 -0.199 -2.482 1.00 96.88 79 THR A O 1
ATOM 630 N N . PRO A 1 80 ? -7.603 1.468 -3.851 1.00 95.94 80 PRO A N 1
ATOM 631 C CA . PRO A 1 80 ? -8.316 2.220 -2.810 1.00 95.94 80 PRO A CA 1
ATOM 632 C C . PRO A 1 80 ? -9.506 1.458 -2.200 1.00 95.94 80 PRO A C 1
ATOM 634 O O . PRO A 1 80 ? -9.806 1.632 -1.023 1.00 95.94 80 PRO A O 1
ATOM 637 N N . ASP A 1 81 ? -10.139 0.561 -2.962 1.00 96.19 81 ASP A N 1
ATOM 638 C CA . ASP A 1 81 ? -11.261 -0.277 -2.496 1.00 96.19 81 ASP A CA 1
ATOM 639 C C . ASP A 1 81 ? -10.814 -1.543 -1.731 1.00 96.19 81 ASP A C 1
ATOM 641 O O . ASP A 1 81 ? -11.637 -2.309 -1.201 1.00 96.19 81 ASP A O 1
ATOM 645 N N . GLY A 1 82 ? -9.498 -1.764 -1.689 1.00 96.69 82 GLY A N 1
ATOM 646 C CA . GLY A 1 82 ? -8.844 -2.931 -1.119 1.00 96.69 82 GLY A CA 1
ATOM 647 C C . GLY A 1 82 ? -9.100 -4.234 -1.882 1.00 96.69 82 GLY A C 1
ATOM 648 O O . GLY A 1 82 ? -10.031 -4.359 -2.679 1.00 96.69 82 GLY A O 1
ATOM 649 N N . VAL A 1 83 ? -8.266 -5.233 -1.612 1.00 96.56 83 VAL A N 1
ATOM 650 C CA . VAL A 1 83 ? -8.406 -6.611 -2.111 1.00 96.56 83 VAL A CA 1
ATOM 651 C C . VAL A 1 83 ? -8.354 -7.606 -0.954 1.00 96.56 83 VAL A C 1
ATOM 653 O O . VAL A 1 83 ? -7.752 -7.318 0.079 1.00 96.56 83 VAL A O 1
ATOM 656 N N . ASP A 1 84 ? -8.978 -8.771 -1.111 1.00 95.62 84 ASP A N 1
ATOM 657 C CA . ASP A 1 84 ? -9.073 -9.762 -0.028 1.00 95.62 84 ASP A CA 1
ATOM 658 C C . ASP A 1 84 ? -7.746 -10.508 0.206 1.00 95.62 84 ASP A C 1
ATOM 660 O O . ASP A 1 84 ? -7.403 -10.833 1.341 1.00 95.62 84 ASP A O 1
ATOM 664 N N . ASP A 1 85 ? -6.965 -10.736 -0.854 1.00 91.00 85 ASP A N 1
ATOM 665 C CA . ASP A 1 85 ? -5.622 -11.321 -0.793 1.00 91.00 85 ASP A CA 1
ATOM 666 C C . ASP A 1 85 ? -4.598 -10.312 -1.326 1.00 91.00 85 ASP A C 1
ATOM 668 O O . ASP A 1 85 ? -4.790 -9.714 -2.382 1.00 91.00 85 ASP A O 1
ATOM 672 N N . TYR A 1 86 ? -3.468 -10.127 -0.641 1.00 88.75 86 TYR A N 1
ATOM 673 C CA . TYR A 1 86 ? -2.416 -9.235 -1.129 1.00 88.75 86 TYR A CA 1
ATOM 674 C C . TYR A 1 86 ? -1.858 -9.687 -2.486 1.00 88.75 86 TYR A C 1
ATOM 676 O O . TYR A 1 86 ? -1.410 -8.845 -3.259 1.00 88.75 86 TYR A O 1
ATOM 684 N N . LEU A 1 87 ? -1.919 -10.980 -2.830 1.00 87.12 87 LEU A N 1
ATOM 685 C CA . LEU A 1 87 ? -1.540 -11.473 -4.162 1.00 87.12 87 LEU A CA 1
ATOM 686 C C . LEU A 1 87 ? -2.431 -10.908 -5.277 1.00 87.12 87 LEU A C 1
ATOM 688 O O . LEU A 1 87 ? -2.030 -10.911 -6.445 1.00 87.12 87 LEU A O 1
ATOM 692 N N . ASP A 1 88 ? -3.609 -10.387 -4.927 1.00 92.06 88 ASP A N 1
ATOM 693 C CA . ASP A 1 88 ? -4.490 -9.688 -5.848 1.00 92.06 88 ASP A CA 1
ATOM 694 C C . ASP A 1 88 ? -4.104 -8.230 -6.098 1.00 92.06 88 ASP A C 1
ATOM 696 O O . ASP A 1 88 ? -4.663 -7.634 -7.032 1.00 92.06 88 ASP A O 1
ATOM 700 N N . LEU A 1 89 ? -3.143 -7.670 -5.352 1.00 91.50 89 LEU A N 1
ATOM 701 C CA . LEU A 1 89 ? -2.645 -6.322 -5.612 1.00 91.50 89 LEU A CA 1
ATOM 702 C C . LEU A 1 89 ? -1.999 -6.265 -7.010 1.00 91.50 89 LEU A C 1
ATOM 704 O O . LEU A 1 89 ? -1.260 -7.180 -7.409 1.00 91.50 89 LEU A O 1
ATOM 708 N N . PRO A 1 90 ? -2.226 -5.185 -7.781 1.00 92.38 90 PRO A N 1
ATOM 709 C CA . PRO A 1 90 ? -1.750 -5.071 -9.155 1.00 92.38 90 PRO A CA 1
ATOM 710 C C . PRO A 1 90 ? -0.241 -5.272 -9.319 1.00 92.38 90 PRO A C 1
ATOM 712 O O . PRO A 1 90 ? 0.194 -5.787 -10.353 1.00 92.38 90 PRO A O 1
ATOM 715 N N . ILE A 1 91 ? 0.572 -4.900 -8.327 1.00 86.44 91 ILE A N 1
ATOM 716 C CA . ILE A 1 91 ? 2.024 -5.098 -8.378 1.00 86.44 91 ILE A CA 1
ATOM 717 C C . ILE A 1 91 ? 2.419 -6.577 -8.438 1.00 86.44 91 ILE A C 1
ATOM 719 O O . ILE A 1 91 ? 3.252 -6.931 -9.275 1.00 86.44 91 ILE A O 1
ATOM 723 N N . PHE A 1 92 ? 1.765 -7.442 -7.659 1.00 84.75 92 PHE A N 1
ATOM 724 C CA . PHE A 1 92 ? 2.040 -8.879 -7.647 1.00 84.75 92 PHE A CA 1
ATOM 725 C C . PHE A 1 92 ? 1.420 -9.587 -8.855 1.00 84.75 92 PHE A C 1
ATOM 727 O O . PHE A 1 92 ? 2.068 -10.434 -9.469 1.00 84.75 92 PHE A O 1
ATOM 734 N N . LYS A 1 93 ? 0.227 -9.171 -9.304 1.00 83.88 93 LYS A N 1
ATOM 735 C CA . LYS A 1 93 ? -0.398 -9.701 -10.535 1.00 83.88 93 LYS A CA 1
ATOM 736 C C . LYS A 1 93 ? 0.437 -9.476 -11.796 1.00 83.88 93 LYS A C 1
ATOM 738 O O . LYS A 1 93 ? 0.348 -10.250 -12.747 1.00 83.88 93 LYS A O 1
ATOM 743 N N . ARG A 1 94 ? 1.239 -8.408 -11.824 1.00 81.38 94 ARG A N 1
ATOM 744 C CA . ARG A 1 94 ? 2.140 -8.096 -12.945 1.00 81.38 94 ARG A CA 1
ATOM 745 C C . ARG A 1 94 ? 3.428 -8.913 -12.941 1.00 81.38 94 ARG A C 1
ATOM 747 O O . ARG A 1 94 ? 4.161 -8.865 -13.931 1.00 81.38 94 ARG A O 1
ATOM 754 N N . MET A 1 95 ? 3.725 -9.639 -11.867 1.00 75.50 95 MET A N 1
ATOM 755 C CA . MET A 1 95 ? 4.901 -10.499 -11.822 1.00 75.50 95 MET A CA 1
ATOM 756 C C . MET A 1 95 ? 4.776 -11.623 -12.850 1.00 75.50 95 MET A C 1
ATOM 758 O O . MET A 1 95 ? 3.699 -12.187 -13.064 1.00 75.50 95 MET A O 1
ATOM 762 N N . LYS A 1 96 ? 5.888 -11.985 -13.500 1.00 68.56 96 LYS A N 1
ATOM 763 C CA . LYS A 1 96 ? 5.879 -13.146 -14.396 1.00 68.56 96 LYS A CA 1
ATOM 764 C C . LYS A 1 96 ? 5.559 -14.391 -13.573 1.00 68.56 96 LYS A C 1
ATOM 766 O O . LYS A 1 96 ? 6.006 -14.519 -12.437 1.00 68.56 96 LYS A O 1
ATOM 771 N N . LYS A 1 97 ? 4.853 -15.358 -14.168 1.00 67.69 97 LYS A N 1
ATOM 772 C CA . LYS A 1 97 ? 4.508 -16.628 -13.499 1.00 67.69 97 LYS A CA 1
ATOM 773 C C . LYS A 1 97 ? 5.724 -17.339 -12.889 1.00 67.69 97 LYS A C 1
ATOM 775 O O . LYS A 1 97 ? 5.592 -17.954 -11.839 1.00 67.69 97 LYS A O 1
ATOM 780 N N . SER A 1 98 ? 6.896 -17.249 -13.526 1.00 66.25 98 SER A N 1
ATOM 781 C CA . SER A 1 98 ? 8.158 -17.784 -12.995 1.00 66.25 98 SER A CA 1
ATOM 782 C C . SER A 1 98 ? 8.573 -17.123 -11.682 1.00 66.25 98 SER A C 1
ATOM 784 O O . SER A 1 98 ? 9.037 -17.802 -10.772 1.00 66.25 98 SER A O 1
ATOM 786 N N . ASP A 1 99 ? 8.381 -15.813 -11.587 1.00 68.19 99 ASP A N 1
ATOM 787 C CA . ASP A 1 99 ? 8.816 -14.986 -10.464 1.00 68.19 99 ASP A CA 1
ATOM 788 C C . ASP A 1 99 ? 7.814 -15.119 -9.312 1.00 68.19 99 ASP A C 1
ATOM 790 O O . ASP A 1 99 ? 8.205 -15.276 -8.159 1.00 68.19 99 ASP A O 1
ATOM 794 N N . LEU A 1 100 ? 6.519 -15.196 -9.641 1.00 66.94 100 LEU A N 1
ATOM 795 C CA . LEU A 1 100 ? 5.453 -15.500 -8.687 1.00 66.94 100 LEU A CA 1
ATOM 796 C C . LEU A 1 100 ? 5.588 -16.911 -8.103 1.00 66.94 100 LEU A C 1
ATOM 798 O O . LEU A 1 100 ? 5.460 -17.088 -6.896 1.00 66.94 100 LEU A O 1
ATOM 802 N N . LYS A 1 101 ? 5.905 -17.916 -8.930 1.00 69.44 101 LYS A N 1
ATOM 803 C CA . LYS A 1 101 ? 6.142 -19.286 -8.455 1.00 69.44 101 LYS A CA 1
ATOM 804 C C . LYS A 1 101 ? 7.317 -19.337 -7.474 1.00 69.44 101 LYS A C 1
ATOM 806 O O . LYS A 1 101 ? 7.166 -19.899 -6.395 1.00 69.44 101 LYS A O 1
ATOM 811 N N . LYS A 1 102 ? 8.446 -18.696 -7.807 1.00 68.00 102 LYS A N 1
ATOM 812 C CA . LYS A 1 102 ? 9.604 -18.581 -6.901 1.00 68.00 102 LYS A CA 1
ATOM 813 C C . LYS A 1 102 ? 9.238 -17.889 -5.584 1.00 68.00 102 LYS A C 1
ATOM 815 O O . LYS A 1 102 ? 9.674 -18.336 -4.527 1.00 68.00 102 LYS A O 1
ATOM 820 N N . PHE A 1 103 ? 8.437 -16.825 -5.643 1.00 67.44 103 PHE A N 1
ATOM 821 C CA . PHE A 1 103 ? 7.944 -16.113 -4.462 1.00 67.44 103 PHE A CA 1
ATOM 822 C C . PHE A 1 103 ? 7.085 -17.017 -3.563 1.00 67.44 103 PHE A C 1
ATOM 824 O O . PHE A 1 103 ? 7.348 -17.137 -2.368 1.00 67.44 103 PHE A O 1
ATOM 831 N N . MET A 1 104 ? 6.107 -17.720 -4.142 1.00 69.81 104 MET A N 1
ATOM 832 C CA . MET A 1 104 ? 5.214 -18.616 -3.400 1.00 69.81 104 MET A CA 1
ATOM 833 C C . MET A 1 104 ? 5.942 -19.833 -2.808 1.00 69.81 104 MET A C 1
ATOM 835 O O . MET A 1 104 ? 5.697 -20.192 -1.660 1.00 69.81 104 MET A O 1
ATOM 839 N N . GLU A 1 105 ? 6.856 -20.458 -3.556 1.00 70.62 105 GLU A N 1
ATOM 840 C CA . GLU A 1 105 ? 7.639 -21.613 -3.083 1.00 70.62 105 GLU A CA 1
ATOM 841 C C . GLU A 1 105 ? 8.551 -21.268 -1.900 1.00 70.62 105 GLU A C 1
ATOM 843 O O . GLU A 1 105 ? 8.808 -22.127 -1.054 1.00 70.62 105 GLU A O 1
ATOM 848 N N . LYS A 1 106 ? 9.037 -20.023 -1.826 1.00 61.41 106 LYS A N 1
ATOM 849 C CA . LYS A 1 106 ? 9.834 -19.542 -0.693 1.00 61.41 106 LYS A CA 1
ATOM 850 C C . LYS A 1 106 ? 8.973 -19.283 0.542 1.00 61.41 106 LYS A C 1
ATOM 852 O O . LYS A 1 106 ? 9.378 -19.682 1.625 1.00 61.41 106 LYS A O 1
ATOM 857 N N . ARG A 1 107 ? 7.760 -18.740 0.380 1.00 63.91 107 ARG A N 1
ATOM 858 C CA . ARG A 1 107 ? 6.814 -18.535 1.493 1.00 63.91 107 ARG A CA 1
ATOM 859 C C . ARG A 1 107 ? 6.435 -19.831 2.214 1.00 63.91 107 ARG A C 1
ATOM 861 O O . ARG A 1 107 ? 6.225 -19.807 3.412 1.00 63.91 107 ARG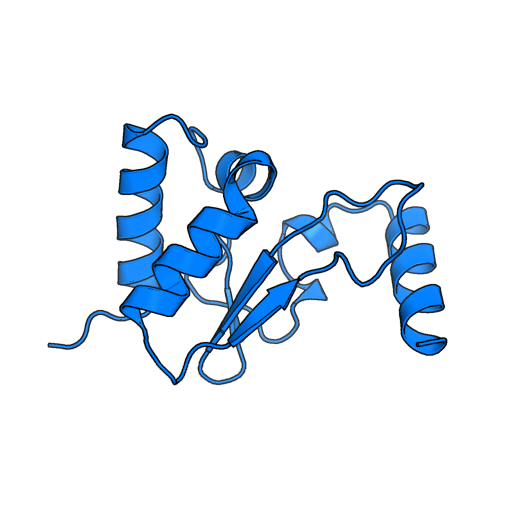 A O 1
ATOM 868 N N . ILE A 1 108 ? 6.355 -20.959 1.505 1.00 59.12 108 ILE A N 1
ATOM 869 C CA . ILE A 1 108 ? 6.038 -22.270 2.111 1.00 59.12 108 ILE A CA 1
ATOM 870 C C . ILE A 1 108 ? 7.182 -22.781 3.016 1.00 59.12 108 ILE A C 1
ATOM 872 O O . ILE A 1 108 ? 6.975 -23.688 3.818 1.00 59.12 108 ILE A O 1
ATOM 876 N N . LYS A 1 109 ? 8.397 -22.232 2.881 1.00 51.78 109 LYS A N 1
ATOM 877 C CA . LYS A 1 109 ? 9.600 -22.670 3.607 1.00 51.78 109 LYS A CA 1
ATOM 878 C C . LYS A 1 109 ? 9.991 -21.766 4.785 1.00 51.78 109 LYS A C 1
ATOM 880 O O . LYS A 1 109 ? 10.949 -22.109 5.475 1.00 51.78 109 LYS A O 1
ATOM 885 N N . SER A 1 110 ? 9.293 -20.648 4.982 1.00 48.75 110 SER A N 1
ATOM 886 C CA . SER A 1 110 ? 9.435 -19.728 6.121 1.00 48.75 110 SER A CA 1
ATOM 887 C C . SER A 1 110 ? 8.297 -19.938 7.108 1.00 48.75 110 SER A C 1
ATOM 889 O O . SER A 1 110 ? 8.575 -19.834 8.319 1.00 48.75 110 SER A O 1
#

Radius of gyration: 13.99 Å; Cα contacts (8 Å, |Δi|>4): 151; chains: 1; bounding box: 36×40×30 Å